Protein AF-A0A840HWB5-F1 (afdb_monomer_lite)

Foldseek 3Di:
DDFDPQDDPCLPPPCAAFKWFAFPLRDIDGRHDSNVDDGDDDPVPDHDSRHGTDMDRHDDD

Structure (mmCIF, N/CA/C/O backbone):
data_AF-A0A840HWB5-F1
#
_entry.id   AF-A0A840HWB5-F1
#
loop_
_atom_site.group_PDB
_atom_site.id
_atom_site.type_symbol
_atom_site.label_atom_id
_atom_site.label_alt_id
_atom_site.label_comp_id
_atom_site.label_asym_id
_atom_site.label_enti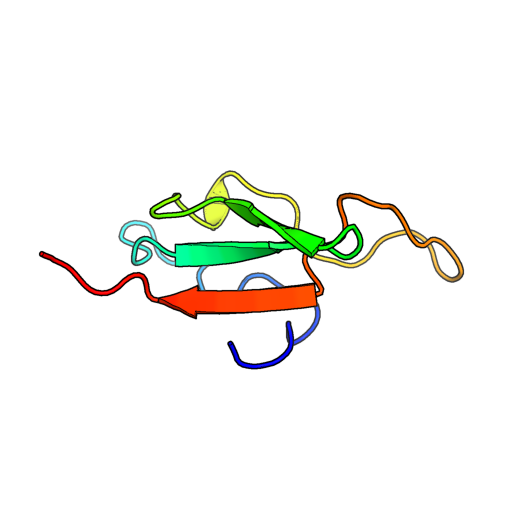ty_id
_atom_site.label_seq_id
_atom_site.pdbx_PDB_ins_code
_atom_site.Cartn_x
_atom_site.Cartn_y
_atom_site.Cartn_z
_atom_site.occupancy
_atom_site.B_iso_or_equiv
_atom_site.auth_seq_id
_atom_site.auth_comp_id
_atom_site.auth_asym_id
_atom_site.auth_atom_id
_atom_site.pdbx_PDB_model_num
ATOM 1 N N . MET A 1 1 ? -9.987 7.959 -5.095 1.00 87.44 1 MET A N 1
ATOM 2 C CA . MET A 1 1 ? -8.855 7.713 -4.177 1.00 87.44 1 MET A CA 1
ATOM 3 C C . MET A 1 1 ? -7.663 8.542 -4.638 1.00 87.44 1 MET A C 1
ATOM 5 O O . MET A 1 1 ? -7.385 8.495 -5.834 1.00 87.44 1 MET A O 1
ATOM 9 N N . PRO A 1 2 ? -6.999 9.319 -3.764 1.00 88.50 2 PRO A N 1
ATOM 10 C CA . PRO A 1 2 ? -5.746 10.000 -4.097 1.00 88.50 2 PRO A CA 1
ATOM 11 C C . PRO A 1 2 ? -4.614 9.010 -4.436 1.00 88.50 2 PRO A C 1
ATOM 13 O O . PRO A 1 2 ? -4.602 7.891 -3.910 1.00 88.50 2 PRO A O 1
ATOM 16 N N . PRO A 1 3 ? -3.663 9.395 -5.309 1.00 88.50 3 PRO A N 1
ATOM 17 C CA . PRO A 1 3 ? -2.539 8.541 -5.682 1.00 88.50 3 PRO A CA 1
ATOM 18 C C . PRO A 1 3 ? -1.668 8.194 -4.468 1.00 88.50 3 PRO A C 1
ATOM 20 O O . PRO A 1 3 ? -1.502 8.990 -3.545 1.00 88.50 3 PRO A O 1
ATOM 23 N N . ASN A 1 4 ? -1.101 6.989 -4.477 1.00 85.94 4 ASN A N 1
ATOM 24 C CA . ASN A 1 4 ? -0.171 6.539 -3.448 1.00 85.94 4 ASN A CA 1
ATOM 25 C C . ASN A 1 4 ? 1.121 7.387 -3.508 1.00 85.94 4 ASN A C 1
ATOM 27 O O . ASN A 1 4 ? 1.783 7.360 -4.551 1.00 85.94 4 ASN A O 1
ATOM 31 N N . PRO A 1 5 ? 1.532 8.068 -2.416 1.00 83.75 5 PRO A N 1
ATOM 32 C CA . PRO A 1 5 ? 2.755 8.878 -2.374 1.00 83.75 5 PRO A CA 1
ATOM 33 C C . PRO A 1 5 ? 4.046 8.045 -2.451 1.00 83.75 5 PRO A C 1
ATOM 35 O O . PRO A 1 5 ? 5.143 8.593 -2.459 1.00 83.75 5 PRO A O 1
ATOM 38 N N . GLY A 1 6 ? 3.935 6.716 -2.519 1.00 85.94 6 GLY A N 1
ATOM 39 C CA . GLY A 1 6 ? 5.063 5.798 -2.620 1.00 85.94 6 GLY A CA 1
ATOM 40 C C . GLY A 1 6 ? 5.506 5.215 -1.281 1.00 85.94 6 GLY A C 1
ATOM 41 O O . GLY A 1 6 ? 6.498 4.499 -1.253 1.00 85.94 6 GLY A O 1
ATOM 42 N N . PHE A 1 7 ? 4.768 5.474 -0.203 1.00 88.50 7 PHE A N 1
ATOM 43 C CA . PHE A 1 7 ? 5.004 4.944 1.138 1.00 88.50 7 PHE A CA 1
ATOM 44 C C . PHE A 1 7 ? 3.685 4.884 1.919 1.00 88.50 7 PHE A C 1
ATOM 46 O O . PHE A 1 7 ? 2.705 5.522 1.535 1.00 88.50 7 PHE A O 1
ATOM 53 N N . ASN A 1 8 ? 3.661 4.120 3.013 1.00 90.56 8 ASN A N 1
ATOM 54 C CA . ASN A 1 8 ? 2.520 4.091 3.923 1.00 90.56 8 ASN A CA 1
ATOM 55 C C . ASN A 1 8 ? 2.512 5.357 4.800 1.00 90.56 8 ASN A C 1
ATOM 57 O O . ASN A 1 8 ? 3.414 5.502 5.629 1.00 90.56 8 ASN A O 1
ATOM 61 N N . PRO A 1 9 ? 1.513 6.247 4.687 1.00 89.38 9 PRO A N 1
ATOM 62 C CA . PRO A 1 9 ? 1.442 7.461 5.505 1.00 89.38 9 PRO A CA 1
ATOM 63 C C . PRO A 1 9 ? 1.142 7.181 6.989 1.00 89.38 9 PRO A C 1
ATOM 65 O O . PRO A 1 9 ? 1.278 8.080 7.813 1.00 89.38 9 PRO A O 1
ATOM 68 N N . PHE A 1 10 ? 0.752 5.951 7.341 1.00 91.44 10 PHE A N 1
ATOM 69 C CA . PHE A 1 10 ? 0.375 5.548 8.698 1.00 91.44 10 PHE A CA 1
ATOM 70 C C . PHE A 1 10 ? 1.376 4.584 9.351 1.00 91.44 10 PHE A C 1
ATOM 72 O O . PHE A 1 10 ? 1.075 4.014 10.396 1.00 91.44 10 PHE A O 1
ATOM 79 N N . ALA A 1 11 ? 2.563 4.395 8.759 1.00 86.88 11 ALA A N 1
ATOM 80 C CA . ALA A 1 11 ? 3.528 3.371 9.176 1.00 86.88 11 ALA A CA 1
ATOM 81 C C . ALA A 1 11 ? 3.937 3.440 10.660 1.00 86.88 11 ALA A C 1
ATOM 83 O O . ALA A 1 11 ? 4.290 2.420 11.240 1.00 86.88 11 ALA A O 1
ATOM 84 N N . THR A 1 12 ? 3.900 4.630 11.261 1.00 87.12 12 THR A N 1
ATOM 85 C CA . THR A 1 12 ? 4.274 4.880 12.662 1.00 87.12 12 THR A CA 1
ATOM 86 C C . THR A 1 12 ? 3.071 5.023 13.598 1.00 87.12 12 THR A C 1
ATOM 88 O O . THR A 1 12 ? 3.247 5.328 14.773 1.00 87.12 12 THR A O 1
ATOM 91 N N . GLN A 1 13 ? 1.846 4.851 13.092 1.00 88.31 13 GLN A N 1
ATOM 92 C CA . GLN A 1 13 ? 0.620 4.990 13.872 1.00 88.31 13 GLN A CA 1
ATOM 93 C C . GLN A 1 13 ? 0.111 3.609 14.292 1.00 88.31 13 GLN A C 1
ATOM 95 O O . GLN A 1 13 ? -0.351 2.835 13.450 1.00 88.31 13 GLN A O 1
ATOM 100 N N . ASP A 1 14 ? 0.135 3.323 15.596 1.00 81.19 14 ASP A N 1
ATOM 101 C CA . ASP A 1 14 ? -0.417 2.077 16.154 1.00 81.19 14 ASP A CA 1
ATOM 102 C C . ASP A 1 14 ? -1.932 1.958 15.911 1.00 81.19 14 ASP A C 1
ATOM 104 O O . ASP A 1 14 ? -2.442 0.877 15.623 1.00 81.19 14 ASP A O 1
ATOM 108 N N . ASN A 1 15 ? -2.638 3.094 15.924 1.00 86.50 15 ASN A N 1
ATOM 109 C CA . ASN A 1 15 ? -4.072 3.203 15.643 1.00 86.50 15 ASN A CA 1
ATOM 110 C C . ASN A 1 15 ? -4.341 3.786 14.245 1.00 86.50 15 ASN A C 1
ATOM 112 O O . ASN A 1 15 ? -5.170 4.683 14.086 1.00 86.50 15 ASN A O 1
ATOM 116 N N . ALA A 1 16 ? -3.613 3.306 13.231 1.00 89.81 16 ALA A N 1
ATOM 117 C CA . ALA A 1 16 ? -3.833 3.708 11.844 1.00 89.81 16 ALA A CA 1
ATOM 118 C C . ALA A 1 16 ? -5.306 3.500 11.426 1.00 89.81 16 ALA A C 1
ATOM 120 O O . ALA A 1 16 ? -5.872 2.431 11.689 1.00 89.81 16 ALA A O 1
ATOM 121 N N . PRO A 1 17 ? -5.936 4.471 10.738 1.00 92.88 17 PRO A N 1
ATOM 122 C CA . PRO A 1 17 ? -7.296 4.303 10.254 1.00 92.88 17 PRO A CA 1
ATOM 123 C C . PRO A 1 17 ? -7.371 3.173 9.220 1.00 92.88 17 PRO A C 1
ATOM 125 O O . PRO A 1 17 ? -6.455 2.964 8.417 1.00 92.88 17 PRO A O 1
ATOM 128 N N . MET A 1 18 ? -8.502 2.467 9.203 1.00 94.56 18 MET A N 1
ATOM 129 C CA . MET A 1 18 ? -8.785 1.485 8.157 1.00 94.56 18 MET A CA 1
ATOM 130 C C . MET A 1 18 ? -8.806 2.180 6.795 1.00 94.56 18 MET A C 1
ATOM 132 O O . MET A 1 18 ? -9.322 3.289 6.663 1.00 94.56 18 MET A O 1
ATOM 136 N N . CYS A 1 19 ? -8.252 1.530 5.778 1.00 94.75 19 CYS A N 1
ATOM 137 C CA . CYS A 1 19 ? -8.110 2.091 4.439 1.00 94.75 19 CYS A CA 1
ATOM 138 C C . CYS A 1 19 ? -8.730 1.184 3.379 1.00 94.75 19 CYS A C 1
ATOM 140 O O . CYS A 1 19 ? -8.735 -0.041 3.516 1.00 94.75 19 CYS A O 1
ATOM 142 N N . ASP A 1 20 ? -9.186 1.798 2.291 1.00 95.94 20 ASP A N 1
ATOM 143 C CA . ASP A 1 20 ? -9.392 1.107 1.025 1.00 95.94 20 ASP A CA 1
ATOM 144 C C . ASP A 1 20 ? -8.140 1.290 0.165 1.00 95.94 20 ASP A C 1
ATOM 146 O O . ASP A 1 20 ? -7.651 2.410 -0.012 1.00 95.94 20 ASP A O 1
ATOM 150 N N . LEU A 1 21 ? -7.624 0.192 -0.374 1.00 95.19 21 LEU A N 1
ATOM 151 C CA . LEU A 1 21 ? -6.427 0.147 -1.203 1.00 95.19 21 LEU A CA 1
ATOM 152 C C . LEU A 1 21 ? -6.829 -0.256 -2.619 1.00 95.19 21 LEU A C 1
ATOM 154 O O . LEU A 1 21 ? -7.493 -1.275 -2.807 1.00 95.19 21 LEU A O 1
ATOM 158 N N . LYS A 1 22 ? -6.407 0.524 -3.617 1.00 94.94 22 LYS A N 1
ATOM 159 C CA . LYS A 1 22 ? -6.533 0.161 -5.030 1.00 94.94 22 LYS A CA 1
ATOM 160 C C . LYS A 1 22 ? -5.185 -0.300 -5.555 1.00 94.94 22 LYS A C 1
ATOM 162 O O . LYS A 1 22 ? -4.188 0.429 -5.474 1.00 94.94 22 LYS A O 1
ATOM 167 N N . TYR A 1 23 ? -5.190 -1.485 -6.137 1.00 94.00 23 TYR A N 1
ATOM 168 C CA . TYR A 1 23 ? -4.044 -2.071 -6.800 1.00 94.00 23 TYR A CA 1
ATOM 169 C C . TYR A 1 23 ? -3.980 -1.697 -8.280 1.00 94.00 23 TYR A C 1
ATOM 171 O O . TYR A 1 23 ? -4.969 -1.286 -8.887 1.00 94.00 23 TYR A O 1
ATOM 179 N N . ARG A 1 24 ? -2.796 -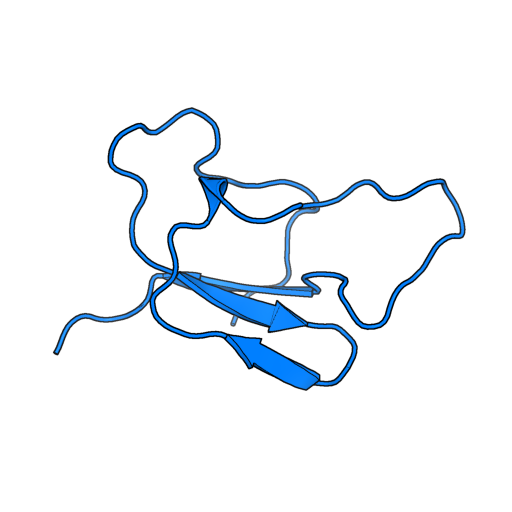1.856 -8.873 1.00 91.50 24 ARG A N 1
ATOM 180 C CA . ARG A 1 24 ? -2.546 -1.612 -10.300 1.00 91.50 24 ARG A CA 1
ATOM 181 C C . ARG A 1 24 ? -3.398 -2.489 -11.216 1.00 91.50 24 ARG A C 1
ATOM 183 O O . ARG A 1 24 ? -3.724 -2.063 -12.315 1.00 91.50 24 ARG A O 1
ATOM 190 N N . ASN A 1 25 ? -3.757 -3.692 -10.779 1.00 93.44 25 ASN A N 1
ATOM 191 C CA . ASN A 1 25 ? -4.670 -4.580 -11.503 1.00 93.44 25 ASN A CA 1
ATOM 192 C C . ASN A 1 25 ? -6.155 -4.223 -11.321 1.00 93.44 25 ASN A C 1
ATOM 194 O O . ASN A 1 25 ? -7.010 -5.079 -11.528 1.00 93.44 25 ASN A O 1
ATOM 198 N N . GLU A 1 26 ? -6.457 -2.996 -10.892 1.00 94.31 26 GLU A N 1
ATOM 199 C CA . GLU A 1 26 ? -7.803 -2.480 -10.633 1.00 94.31 26 GLU A CA 1
ATOM 200 C C . GLU A 1 26 ? -8.558 -3.170 -9.485 1.00 94.31 26 GLU A C 1
ATOM 202 O O . GLU A 1 26 ? -9.694 -2.799 -9.184 1.00 94.31 26 GLU A O 1
ATOM 207 N N . TRP A 1 27 ? -7.931 -4.114 -8.775 1.00 96.19 27 TRP A N 1
ATOM 208 C CA . TRP A 1 27 ? -8.546 -4.726 -7.605 1.00 96.19 27 TRP A CA 1
ATOM 209 C C . TRP A 1 27 ? -8.570 -3.751 -6.426 1.00 96.19 27 TRP A C 1
ATOM 211 O O . TRP A 1 27 ? -7.604 -3.025 -6.173 1.00 96.19 27 TRP A O 1
ATOM 221 N N . ILE A 1 28 ? -9.685 -3.738 -5.695 1.00 95.50 28 ILE A N 1
ATOM 222 C CA . ILE A 1 28 ? -9.879 -2.888 -4.522 1.00 95.50 28 ILE A CA 1
ATOM 223 C C . ILE A 1 28 ? -10.079 -3.780 -3.307 1.00 95.50 28 ILE A C 1
ATOM 225 O O . ILE A 1 28 ? -11.036 -4.552 -3.245 1.00 95.50 28 ILE A O 1
ATOM 229 N N . VAL A 1 29 ? -9.210 -3.614 -2.316 1.00 95.19 29 VAL A N 1
ATOM 230 C CA . VAL A 1 29 ? -9.352 -4.232 -0.998 1.00 95.19 29 VAL A CA 1
ATOM 231 C C . VAL A 1 29 ? -9.808 -3.159 -0.022 1.00 95.19 29 VAL A C 1
ATOM 233 O O . VAL A 1 29 ? -9.207 -2.090 0.053 1.00 95.19 29 VAL A O 1
ATOM 236 N N . ARG A 1 30 ? -10.907 -3.418 0.687 1.00 95.75 30 ARG A N 1
ATOM 237 C CA . ARG A 1 30 ? -11.601 -2.418 1.508 1.00 95.75 30 ARG A CA 1
ATOM 238 C C . ARG A 1 30 ? -11.416 -2.663 2.994 1.00 95.75 30 ARG A C 1
ATOM 240 O O . ARG A 1 30 ? -11.293 -3.814 3.405 1.00 95.75 30 ARG A O 1
ATOM 247 N N . ARG A 1 31 ? -11.482 -1.585 3.783 1.00 94.50 31 ARG A N 1
ATOM 248 C CA . ARG A 1 31 ? -11.451 -1.613 5.260 1.00 94.50 31 ARG A CA 1
ATOM 249 C C . ARG A 1 31 ? -10.335 -2.505 5.815 1.00 94.50 31 ARG A C 1
ATOM 251 O O . ARG A 1 31 ? -10.578 -3.400 6.620 1.00 94.50 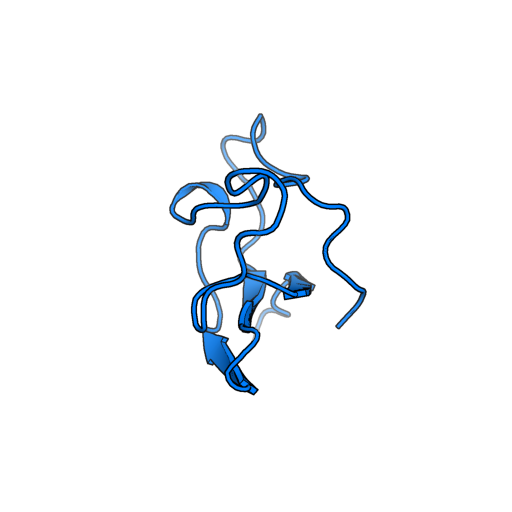31 ARG A O 1
ATOM 258 N N . VAL A 1 32 ? -9.104 -2.261 5.384 1.00 94.31 32 VAL A N 1
ATOM 259 C CA . VAL A 1 32 ? -7.933 -2.995 5.869 1.00 94.31 32 VAL A CA 1
ATOM 260 C C . VAL A 1 32 ? -6.992 -2.116 6.670 1.00 94.31 32 VAL A C 1
ATOM 262 O O . VAL A 1 32 ? -6.902 -0.911 6.444 1.00 94.31 32 VAL A O 1
ATOM 265 N N . ASN A 1 33 ? -6.246 -2.739 7.584 1.00 93.56 33 ASN A N 1
ATOM 266 C CA . ASN A 1 33 ? -5.155 -2.067 8.275 1.00 93.56 33 ASN A CA 1
ATOM 267 C C . ASN A 1 33 ? -3.997 -1.833 7.280 1.00 93.56 33 ASN A C 1
ATOM 269 O O . ASN A 1 33 ? -3.398 -2.817 6.834 1.00 93.56 33 ASN A O 1
ATOM 273 N N . PRO A 1 34 ? -3.640 -0.576 6.960 1.00 92.81 34 PRO A N 1
ATOM 274 C CA . PRO A 1 34 ? -2.626 -0.258 5.954 1.00 92.81 34 PRO A CA 1
ATOM 275 C C . PRO A 1 34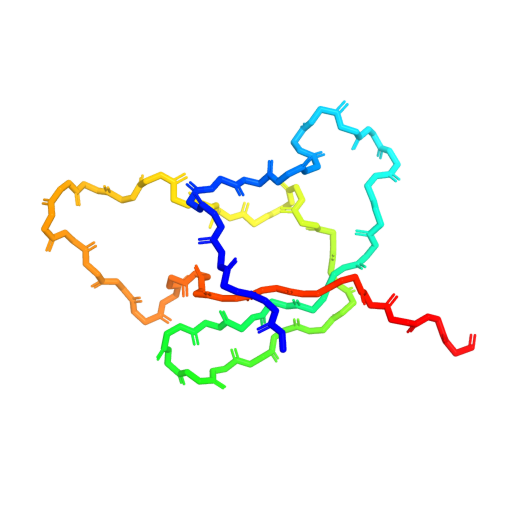 ? -1.216 -0.739 6.331 1.00 92.81 34 PRO A C 1
ATOM 277 O O . PRO A 1 34 ? -0.411 -0.996 5.435 1.00 92.81 34 PRO A O 1
ATOM 280 N N . ASN A 1 35 ? -0.928 -0.928 7.625 1.00 91.88 35 ASN A N 1
ATOM 281 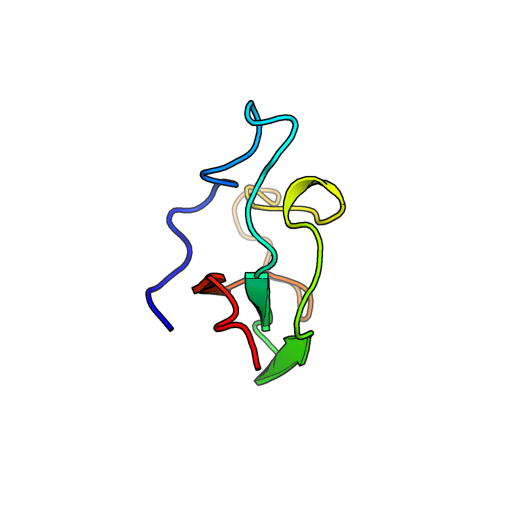C CA . ASN A 1 35 ? 0.366 -1.403 8.131 1.00 91.88 35 ASN A CA 1
ATOM 282 C C . ASN A 1 35 ? 0.606 -2.893 7.840 1.00 91.88 35 ASN A C 1
ATOM 284 O O . ASN A 1 35 ? 1.743 -3.351 7.882 1.00 91.88 35 ASN A O 1
ATOM 288 N N . LYS A 1 36 ? -0.445 -3.655 7.505 1.00 91.31 36 LYS A N 1
ATOM 289 C CA . LYS A 1 36 ? -0.334 -5.071 7.110 1.00 91.31 36 LYS A CA 1
ATOM 290 C C . LYS A 1 36 ? -0.037 -5.266 5.622 1.00 91.31 36 LYS A C 1
ATOM 292 O O . LYS A 1 36 ? 0.083 -6.400 5.166 1.00 91.31 36 LYS A O 1
ATOM 297 N N . PHE A 1 37 ? 0.058 -4.179 4.862 1.00 90.44 37 PHE A N 1
ATOM 298 C CA . PHE A 1 37 ? 0.265 -4.214 3.422 1.00 90.44 37 PHE A CA 1
ATOM 299 C C . PHE A 1 37 ? 1.627 -3.657 3.059 1.00 90.44 37 PHE A C 1
ATOM 301 O O . PHE A 1 37 ? 2.199 -2.819 3.753 1.00 90.44 37 PHE A O 1
ATOM 308 N N . ARG A 1 38 ? 2.149 -4.127 1.930 1.00 84.94 38 ARG A N 1
ATOM 309 C CA . ARG A 1 38 ? 3.425 -3.660 1.414 1.00 84.94 38 ARG A CA 1
ATOM 310 C C . ARG A 1 38 ? 3.208 -2.451 0.518 1.00 84.94 38 ARG A C 1
ATOM 312 O O . ARG A 1 38 ? 2.599 -2.548 -0.544 1.00 84.94 38 ARG A O 1
ATOM 319 N N . TRP A 1 39 ? 3.754 -1.325 0.946 1.00 87.75 39 TRP A N 1
ATOM 320 C CA . TRP A 1 39 ? 3.822 -0.106 0.155 1.00 87.75 39 TRP A CA 1
ATOM 321 C C . TRP A 1 39 ? 5.164 -0.075 -0.587 1.00 87.75 39 TRP A C 1
ATOM 323 O O . TRP A 1 39 ? 6.086 -0.825 -0.261 1.00 87.75 39 TRP A O 1
ATOM 333 N N . LYS A 1 40 ? 5.254 0.755 -1.628 1.00 80.38 40 LYS A N 1
ATOM 334 C CA . LYS A 1 40 ? 6.491 1.008 -2.382 1.00 80.38 40 LYS A CA 1
ATOM 335 C C . LYS A 1 40 ? 7.680 1.352 -1.445 1.00 80.38 40 LYS A C 1
ATOM 337 O O . LYS A 1 40 ? 7.453 1.742 -0.301 1.00 80.38 40 LYS A O 1
ATOM 342 N N . PRO A 1 41 ? 8.937 1.238 -1.920 1.00 64.69 41 PRO A N 1
ATOM 343 C CA . PRO A 1 41 ? 9.347 0.961 -3.296 1.00 64.69 41 PRO A CA 1
ATOM 344 C C . PRO A 1 41 ? 9.555 -0.530 -3.590 1.00 64.69 41 PRO A C 1
ATOM 346 O O . PRO A 1 41 ? 10.144 -1.286 -2.818 1.00 64.69 41 PRO A O 1
ATOM 349 N N . TRP A 1 42 ? 9.106 -0.939 -4.773 1.00 66.56 42 TRP A N 1
ATOM 350 C CA . TRP A 1 42 ? 9.647 -2.117 -5.444 1.00 66.56 42 TRP A CA 1
ATOM 351 C C . TRP A 1 42 ? 11.001 -1.760 -6.062 1.00 66.56 42 TRP A C 1
ATOM 353 O O . TRP A 1 42 ? 11.351 -0.580 -6.145 1.00 66.56 42 TRP A O 1
ATOM 363 N N . LYS A 1 43 ? 11.773 -2.760 -6.500 1.00 72.75 43 LYS A N 1
ATOM 364 C CA . LYS A 1 43 ? 13.038 -2.507 -7.209 1.00 72.75 43 LYS A CA 1
ATOM 365 C C . LYS A 1 43 ? 12.806 -1.499 -8.353 1.00 72.75 43 LYS A C 1
ATOM 367 O O . LYS A 1 43 ? 11.768 -1.596 -9.010 1.00 72.75 43 LYS A O 1
ATOM 372 N N . PRO A 1 44 ? 13.727 -0.550 -8.609 1.00 71.56 44 PRO A N 1
ATOM 373 C CA . PRO A 1 44 ? 13.616 0.356 -9.750 1.00 71.56 44 PRO A CA 1
ATOM 374 C C . PRO A 1 44 ? 13.299 -0.413 -11.041 1.00 71.56 44 PRO A C 1
ATOM 376 O O . PRO A 1 44 ? 13.917 -1.438 -11.317 1.00 71.56 44 PRO A O 1
ATOM 379 N N . GLY A 1 45 ? 12.289 0.042 -11.788 1.00 71.50 45 GLY A N 1
ATOM 380 C CA . GLY A 1 45 ? 11.800 -0.634 -12.998 1.00 71.50 45 GLY A CA 1
ATOM 381 C C . GLY A 1 45 ? 10.814 -1.790 -12.769 1.00 71.50 45 GLY A C 1
ATOM 382 O O . GLY A 1 45 ? 10.248 -2.290 -13.735 1.00 71.50 45 GLY A O 1
ATOM 383 N N . TYR A 1 46 ? 10.548 -2.194 -11.522 1.00 78.56 46 TYR A N 1
ATOM 384 C CA . TYR A 1 46 ? 9.600 -3.264 -11.210 1.00 78.56 46 TYR A CA 1
ATOM 385 C C . TYR A 1 46 ? 8.191 -2.717 -10.957 1.00 78.56 46 TYR A C 1
ATOM 387 O O . TYR A 1 46 ? 7.990 -1.828 -10.126 1.00 78.56 46 TYR A O 1
ATOM 395 N N . GLN A 1 47 ? 7.212 -3.268 -11.672 1.00 83.06 47 GLN A N 1
ATOM 396 C CA . GLN A 1 47 ? 5.787 -2.992 -11.500 1.00 83.06 47 GLN A CA 1
ATOM 397 C C . GLN A 1 47 ? 5.062 -4.329 -11.357 1.00 83.06 47 GLN A C 1
ATOM 399 O O . GLN A 1 47 ? 5.261 -5.223 -12.178 1.00 83.06 47 GLN A O 1
ATOM 404 N N . SER A 1 48 ? 4.236 -4.471 -10.324 1.00 86.94 48 SER A N 1
ATOM 405 C CA . SER A 1 48 ? 3.451 -5.681 -10.068 1.00 86.94 48 SER A CA 1
ATOM 406 C C . SER A 1 48 ? 1.950 -5.380 -10.107 1.00 86.94 48 SER A C 1
ATOM 408 O O . SER A 1 48 ? 1.527 -4.293 -9.702 1.00 86.94 48 SER A O 1
ATOM 410 N N . PRO A 1 49 ? 1.105 -6.339 -10.531 1.00 88.31 49 PRO A N 1
ATOM 411 C CA . PRO A 1 49 ? -0.344 -6.275 -10.339 1.00 88.31 49 PRO A CA 1
ATOM 412 C C . PRO A 1 49 ? -0.762 -5.900 -8.908 1.00 88.31 49 PRO A C 1
ATOM 414 O O . PRO A 1 49 ? -1.743 -5.184 -8.738 1.00 88.31 49 PRO A O 1
ATOM 417 N N . GLY A 1 50 ? 0.006 -6.330 -7.897 1.00 88.50 50 GLY A N 1
ATOM 418 C CA . GLY A 1 50 ? -0.233 -6.048 -6.475 1.00 88.50 50 GLY A CA 1
ATOM 419 C C . GLY A 1 50 ? 0.316 -4.707 -5.973 1.00 88.50 50 GLY A C 1
ATOM 420 O O . GLY A 1 50 ? 0.350 -4.475 -4.765 1.00 88.50 50 GLY A O 1
ATOM 421 N N . ASP A 1 51 ? 0.771 -3.819 -6.861 1.00 89.19 51 ASP A N 1
ATOM 422 C CA . ASP A 1 51 ? 1.205 -2.475 -6.479 1.00 89.19 51 ASP A CA 1
ATOM 423 C C . ASP A 1 51 ? 0.014 -1.649 -6.002 1.00 89.19 51 ASP A C 1
ATOM 425 O O . ASP A 1 51 ? -0.913 -1.412 -6.773 1.00 89.19 51 ASP A O 1
ATOM 429 N N . ILE A 1 52 ? 0.060 -1.128 -4.775 1.00 93.00 52 ILE A N 1
ATOM 430 C CA . ILE A 1 52 ? -0.903 -0.115 -4.325 1.00 93.00 52 ILE A CA 1
ATOM 431 C C . ILE A 1 52 ? -0.638 1.172 -5.118 1.00 93.00 52 ILE A C 1
ATOM 433 O O . ILE A 1 52 ? 0.435 1.769 -4.990 1.00 93.00 52 ILE A O 1
ATOM 437 N N . ILE A 1 53 ? -1.601 1.611 -5.929 1.00 92.12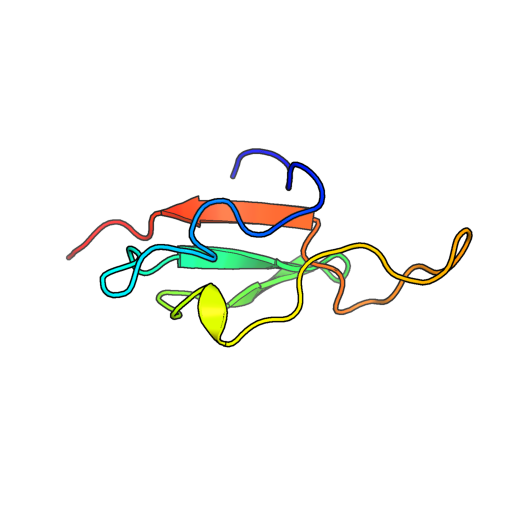 53 ILE A N 1
ATOM 438 C CA . ILE A 1 53 ? -1.490 2.819 -6.769 1.00 92.12 53 ILE A CA 1
ATOM 439 C C . ILE A 1 53 ? -2.281 4.005 -6.219 1.00 92.12 53 ILE A C 1
ATOM 441 O O . ILE A 1 53 ? -1.945 5.151 -6.506 1.00 92.12 53 ILE A O 1
ATOM 445 N N . SER A 1 54 ? -3.292 3.749 -5.393 1.00 94.00 54 SER A N 1
ATOM 446 C CA . SER A 1 54 ? -4.059 4.776 -4.689 1.00 94.00 54 SER A CA 1
ATOM 447 C C . SER A 1 54 ? -4.675 4.190 -3.427 1.00 94.00 54 SER A C 1
ATOM 449 O O . SER A 1 54 ? -4.906 2.984 -3.352 1.00 94.00 54 SER A O 1
ATOM 451 N N . TYR A 1 55 ? -4.976 5.041 -2.455 1.00 95.25 55 TYR A N 1
ATOM 452 C CA . TYR A 1 55 ? -5.660 4.641 -1.229 1.00 95.25 55 TYR A CA 1
ATOM 453 C C . TYR A 1 55 ? -6.621 5.739 -0.782 1.00 95.25 55 TYR A C 1
ATOM 455 O O . TYR A 1 55 ? -6.532 6.876 -1.238 1.00 95.25 55 TYR A O 1
ATOM 463 N N . GLN A 1 56 ? -7.541 5.408 0.110 1.00 95.12 56 GLN A N 1
ATOM 464 C CA . GLN A 1 56 ? -8.319 6.384 0.868 1.00 95.12 56 GLN A CA 1
ATOM 465 C C . GLN A 1 56 ? -8.599 5.830 2.261 1.00 95.12 56 GLN A C 1
ATOM 467 O O . GLN A 1 56 ? -8.670 4.614 2.436 1.00 95.12 56 GLN A O 1
ATOM 472 N N . ILE A 1 57 ? -8.797 6.713 3.237 1.00 95.06 57 ILE A N 1
ATOM 473 C CA . ILE A 1 57 ? -9.342 6.307 4.533 1.00 95.06 57 ILE A CA 1
ATOM 474 C C . ILE A 1 57 ? -10.744 5.743 4.288 1.00 95.06 57 ILE A C 1
ATOM 476 O O . ILE A 1 57 ? -11.567 6.379 3.622 1.00 95.06 57 ILE A O 1
ATOM 480 N N . ALA A 1 58 ? -10.995 4.539 4.793 1.00 93.06 58 ALA A N 1
ATOM 481 C CA . ALA A 1 58 ? -12.300 3.915 4.713 1.00 93.06 58 ALA A CA 1
ATOM 482 C C . ALA A 1 58 ? -13.273 4.732 5.567 1.00 93.06 58 ALA A C 1
ATOM 484 O O . ALA A 1 58 ? -13.021 4.993 6.745 1.00 93.06 58 ALA A O 1
ATOM 485 N N . LYS A 1 59 ? -14.388 5.153 4.972 1.00 85.62 59 LYS A N 1
ATOM 486 C CA . LYS A 1 59 ? -15.463 5.786 5.735 1.00 85.62 59 LYS A CA 1
ATOM 487 C C . LYS A 1 59 ? -16.159 4.702 6.561 1.00 85.62 59 LYS A C 1
ATOM 489 O O . LYS A 1 59 ? -16.418 3.613 6.047 1.00 85.62 59 LYS A O 1
ATOM 494 N N . GLY A 1 60 ? -16.383 4.980 7.844 1.00 69.50 60 GLY A N 1
ATOM 495 C CA . GLY A 1 60 ? -17.228 4.139 8.688 1.00 69.50 60 GLY A CA 1
ATOM 496 C C . GLY A 1 60 ? -18.656 4.101 8.143 1.00 69.50 60 GLY A C 1
ATOM 497 O O . GLY A 1 60 ? -19.102 5.074 7.533 1.00 69.50 60 GLY A O 1
ATOM 498 N N . GLU A 1 61 ? -19.314 2.963 8.343 1.00 53.62 61 GLU A N 1
ATOM 499 C CA . GLU A 1 61 ? -20.779 2.876 8.356 1.00 53.62 61 GLU A CA 1
ATOM 500 C C . GLU A 1 61 ? -21.277 3.354 9.716 1.00 53.62 61 GLU A C 1
ATOM 502 O O . GLU A 1 61 ? -20.573 3.047 10.710 1.00 53.62 61 GLU A O 1
#

Sequence (61 aa):
MPPNPGFNPFATQDNAPMCDLKYRNEWIVRRVNPNKFRWKPWKPGYQSPGDIISYQIAKGE

pLDDT: mean 87.77, std 8.72, range [53.62, 96.19]

Radius of gyration: 11.33 Å; chains: 1; bounding box: 34×16×29 Å

Organism: NCBI:txid13656

Secondary structure (DSSP, 8-state):
-PBP-SS-TTTT-TTPPPEEEEETTS-EEEEE-GGGSPPSPPSTT---TT-EEEEEEPPP-